Protein AF-A0A9W6JFJ7-F1 (afdb_monomer)

Radius of gyration: 15.51 Å; Cα contacts (8 Å, |Δi|>4): 42; chains: 1; bounding box: 30×39×35 Å

Mean predicted aligned error: 9.49 Å

Sequence (70 aa):
MMLPEIRVDRHPVMPVHLKAMPVILTTTEEIDVWLRADWFEAKALQRPLPDDALTIVARGPRKDGLEEAA

pLDDT: mean 79.54, std 17.77, range [34.97, 98.38]

Foldseek 3Di:
DDDPQQDCPQAPCCVPPVRHDDQDDDDPVLVCCCVPNDPVRNCVSRHDDPRPPDDDPDDDDDDDDPPPPD

Solvent-accessible surface area (backbone atoms only — not comparable to full-atom values): 4994 Å² total; per-residue (Å²): 135,80,73,77,79,77,82,50,94,80,32,85,50,44,91,76,40,84,85,57,77,76,68,76,74,89,45,72,66,53,48,49,38,58,76,67,48,57,70,77,62,32,56,69,60,70,46,79,76,62,64,82,77,66,78,88,87,78,84,79,79,89,79,75,77,84,78,71,87,124

Structure (mmCIF, N/CA/C/O backbone):
data_AF-A0A9W6JFJ7-F1
#
_entry.id   AF-A0A9W6JFJ7-F1
#
loop_
_atom_site.group_PDB
_atom_site.id
_atom_site.type_symbol
_atom_site.label_atom_id
_atom_site.label_alt_id
_atom_site.label_comp_id
_atom_site.label_asym_id
_atom_site.label_entity_id
_atom_site.label_seq_id
_atom_site.pdbx_PDB_ins_code
_atom_site.Cartn_x
_atom_site.Cartn_y
_atom_site.Cartn_z
_atom_site.occupancy
_atom_site.B_iso_or_equiv
_atom_site.auth_seq_id
_atom_site.auth_comp_id
_atom_site.auth_asym_id
_atom_site.auth_atom_id
_atom_site.pdbx_PDB_model_num
ATOM 1 N N . MET A 1 1 ? 9.026 -12.895 17.144 1.00 34.97 1 MET A N 1
ATOM 2 C CA . MET A 1 1 ? 7.774 -13.160 16.407 1.00 34.97 1 MET A CA 1
ATOM 3 C C . MET A 1 1 ? 8.011 -12.818 14.944 1.00 34.97 1 MET A C 1
ATOM 5 O O . MET A 1 1 ? 8.008 -11.644 14.606 1.00 34.97 1 MET A O 1
ATOM 9 N N . MET A 1 2 ? 8.316 -13.814 14.110 1.00 39.00 2 MET A N 1
ATOM 10 C CA . MET A 1 2 ? 8.327 -13.643 12.654 1.00 39.00 2 MET A CA 1
ATOM 11 C C . MET A 1 2 ? 6.872 -13.666 12.188 1.00 39.00 2 MET A C 1
ATOM 13 O O . MET A 1 2 ? 6.161 -14.631 12.465 1.00 39.00 2 MET A O 1
ATOM 17 N N . LEU A 1 3 ? 6.422 -12.589 11.544 1.00 44.19 3 LEU A N 1
ATOM 18 C CA . LEU A 1 3 ? 5.213 -12.638 10.726 1.00 44.19 3 LEU A CA 1
ATOM 19 C C . LEU A 1 3 ? 5.427 -13.745 9.677 1.00 44.19 3 LEU A C 1
ATOM 21 O O . LEU A 1 3 ? 6.553 -13.859 9.181 1.00 44.19 3 LEU A O 1
ATOM 25 N N . PRO A 1 4 ? 4.425 -14.597 9.390 1.00 45.12 4 PRO A N 1
ATOM 26 C CA . PRO A 1 4 ? 4.589 -15.670 8.416 1.00 45.12 4 PRO A CA 1
ATOM 27 C C . PRO A 1 4 ? 5.056 -15.045 7.103 1.00 45.12 4 PRO A C 1
ATOM 29 O O . PRO A 1 4 ? 4.498 -14.030 6.688 1.00 45.12 4 PRO A O 1
ATOM 32 N N . GLU A 1 5 ? 6.122 -15.595 6.514 1.00 50.69 5 GLU A N 1
ATOM 33 C CA . GLU A 1 5 ? 6.709 -15.088 5.275 1.00 50.69 5 GLU A CA 1
ATOM 34 C C . GLU A 1 5 ? 5.595 -14.879 4.252 1.00 50.69 5 GLU A C 1
ATOM 36 O O . GLU A 1 5 ? 4.958 -15.830 3.794 1.00 50.69 5 GLU A O 1
ATOM 41 N N . ILE A 1 6 ? 5.322 -13.609 3.961 1.00 54.91 6 ILE A N 1
ATOM 42 C CA . ILE A 1 6 ? 4.376 -13.174 2.946 1.00 54.91 6 ILE A CA 1
ATOM 43 C C . ILE A 1 6 ? 4.864 -13.808 1.640 1.00 54.91 6 ILE A C 1
ATOM 45 O O . ILE A 1 6 ? 5.894 -13.400 1.110 1.00 54.91 6 ILE A O 1
ATOM 49 N N . ARG A 1 7 ? 4.207 -14.876 1.174 1.00 51.50 7 ARG A N 1
ATOM 50 C CA . ARG A 1 7 ? 4.572 -15.541 -0.081 1.00 51.50 7 ARG A CA 1
ATOM 51 C C . ARG A 1 7 ? 4.077 -14.672 -1.228 1.00 51.50 7 ARG A C 1
ATOM 53 O O . ARG A 1 7 ? 2.892 -14.376 -1.310 1.00 51.50 7 ARG A O 1
ATOM 60 N N . VAL A 1 8 ? 5.014 -14.213 -2.052 1.00 53.75 8 VAL A N 1
ATOM 61 C CA . VAL A 1 8 ? 4.783 -13.252 -3.143 1.00 53.75 8 VAL A CA 1
ATOM 62 C C . VAL A 1 8 ? 4.971 -13.928 -4.510 1.00 53.75 8 VAL A C 1
ATOM 64 O O . VAL A 1 8 ? 5.188 -13.266 -5.511 1.00 53.75 8 VAL A O 1
ATOM 67 N N . ASP A 1 9 ? 4.900 -15.255 -4.601 1.00 54.03 9 ASP A N 1
ATOM 68 C CA . ASP A 1 9 ? 5.350 -16.067 -5.743 1.00 54.03 9 ASP A CA 1
ATOM 69 C C . ASP A 1 9 ? 4.704 -15.746 -7.111 1.00 54.0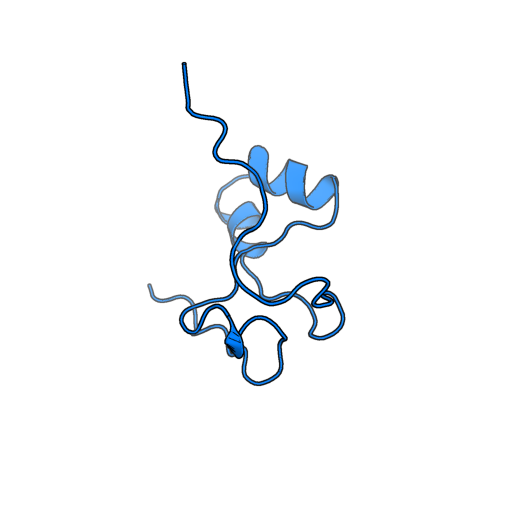3 9 ASP A C 1
ATOM 71 O O . ASP A 1 9 ? 5.231 -16.183 -8.137 1.00 54.03 9 ASP A O 1
ATOM 75 N N . ARG A 1 10 ? 3.642 -14.925 -7.165 1.00 57.59 10 ARG A N 1
ATOM 76 C CA . ARG A 1 10 ? 3.019 -14.421 -8.407 1.00 57.59 10 ARG A CA 1
ATOM 77 C C . ARG A 1 10 ? 2.792 -12.906 -8.501 1.00 57.59 10 ARG A C 1
ATOM 79 O O . ARG A 1 10 ? 2.182 -12.458 -9.467 1.00 57.59 10 ARG A O 1
ATOM 86 N N . HIS A 1 11 ? 3.334 -12.098 -7.595 1.00 68.44 11 HIS A N 1
ATOM 87 C CA . HIS A 1 11 ? 3.090 -10.651 -7.620 1.00 68.44 11 HIS A CA 1
ATOM 88 C C . HIS A 1 11 ? 4.177 -9.889 -8.409 1.00 68.44 11 HIS A C 1
ATOM 90 O O . HIS A 1 11 ? 5.363 -10.228 -8.291 1.00 68.44 11 HIS A O 1
ATOM 96 N N . PRO A 1 12 ? 3.853 -8.778 -9.108 1.00 70.75 12 PRO A N 1
ATOM 97 C CA . PRO A 1 12 ? 4.824 -7.945 -9.842 1.00 70.75 12 PRO A CA 1
ATOM 98 C C . PRO A 1 12 ? 5.972 -7.356 -9.001 1.00 70.75 12 PRO A C 1
ATOM 100 O O . PRO A 1 12 ? 6.898 -6.771 -9.559 1.00 70.75 12 PRO A O 1
ATOM 103 N N . VAL A 1 13 ? 5.940 -7.510 -7.676 1.00 78.19 13 VAL A N 1
ATOM 104 C CA . VAL A 1 13 ? 6.983 -7.014 -6.768 1.00 78.19 13 VAL A CA 1
ATOM 105 C C . VAL A 1 13 ? 8.118 -8.020 -6.578 1.00 78.19 13 VAL A C 1
ATOM 107 O O . VAL A 1 13 ? 9.244 -7.579 -6.372 1.00 78.19 13 VAL A O 1
ATOM 110 N N . MET A 1 14 ? 7.893 -9.333 -6.739 1.00 73.31 14 MET A N 1
ATOM 111 C CA . MET A 1 14 ? 8.961 -10.345 -6.605 1.00 73.31 14 MET A CA 1
ATOM 112 C C . MET A 1 14 ? 10.214 -10.040 -7.429 1.00 73.31 14 MET A C 1
ATOM 114 O O . MET A 1 14 ? 11.309 -10.107 -6.874 1.00 73.31 14 MET A O 1
ATOM 118 N N . PRO A 1 15 ? 10.106 -9.679 -8.725 1.00 72.12 15 PRO A N 1
ATOM 119 C CA . PRO A 1 15 ? 11.287 -9.415 -9.542 1.00 72.12 15 PRO A CA 1
ATOM 120 C C . PRO A 1 15 ? 12.047 -8.144 -9.134 1.00 72.12 15 PRO A C 1
ATOM 122 O O . PRO A 1 15 ? 13.173 -7.950 -9.579 1.00 72.12 15 PRO A O 1
ATOM 125 N N . VAL A 1 16 ? 11.429 -7.265 -8.334 1.00 74.50 16 VAL A N 1
ATOM 126 C CA . VAL A 1 16 ? 11.967 -5.950 -7.950 1.00 74.50 16 VAL A CA 1
ATOM 127 C C . VAL A 1 16 ? 12.486 -5.956 -6.512 1.00 74.50 16 VAL A C 1
ATOM 129 O O . VAL A 1 16 ? 13.556 -5.417 -6.243 1.00 74.50 16 VAL A O 1
ATOM 132 N N . HIS A 1 17 ? 11.753 -6.573 -5.583 1.00 69.50 17 HIS A N 1
ATOM 133 C CA . HIS A 1 17 ? 12.097 -6.626 -4.169 1.00 69.50 17 HIS A CA 1
ATOM 134 C C . HIS A 1 17 ? 11.923 -8.050 -3.622 1.00 69.50 17 HIS A C 1
ATOM 136 O O . HIS A 1 17 ? 10.849 -8.464 -3.194 1.00 69.50 17 HIS A O 1
ATOM 142 N N . LEU A 1 18 ? 13.032 -8.7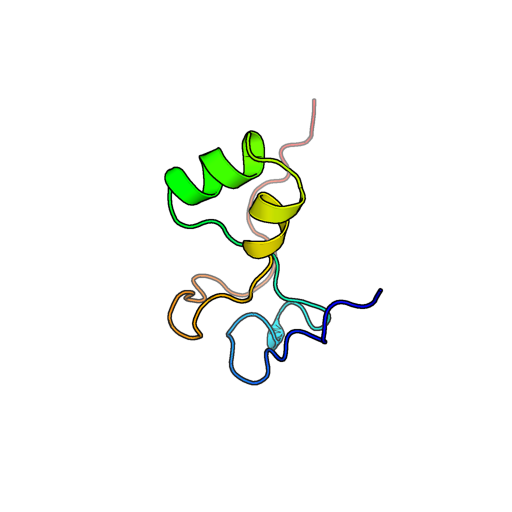90 -3.610 1.00 64.06 18 LEU A N 1
ATOM 143 C CA . LEU A 1 18 ? 13.088 -10.228 -3.314 1.00 64.06 18 LEU A CA 1
ATOM 144 C C . LEU A 1 18 ? 12.734 -10.600 -1.864 1.00 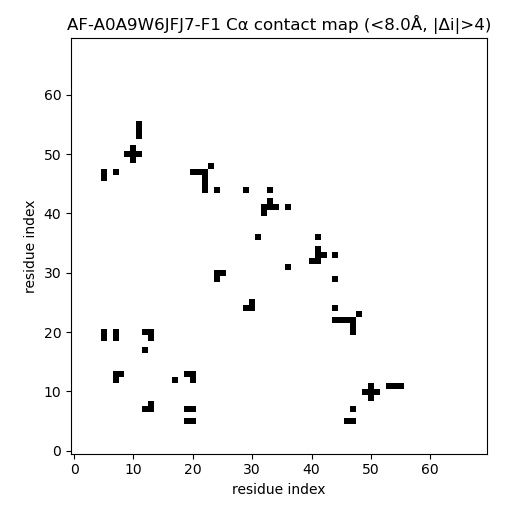64.06 18 LEU A C 1
ATOM 146 O O . LEU A 1 18 ? 12.526 -11.773 -1.571 1.00 64.06 18 LEU A O 1
ATOM 150 N N . LYS A 1 19 ? 12.726 -9.631 -0.939 1.00 72.50 19 LYS A N 1
ATOM 151 C CA . LYS A 1 19 ? 12.664 -9.904 0.505 1.00 72.50 19 LYS A CA 1
ATOM 152 C C . LYS A 1 19 ? 11.263 -9.796 1.103 1.00 72.50 19 LYS A C 1
ATOM 154 O O . LYS A 1 19 ? 10.958 -10.509 2.051 1.00 72.50 19 LYS A O 1
ATOM 159 N N . ALA A 1 20 ? 10.449 -8.864 0.619 1.00 72.06 20 ALA A N 1
ATOM 160 C CA . ALA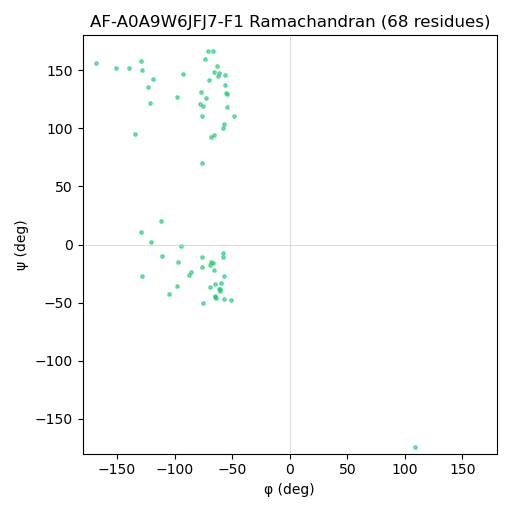 A 1 20 ? 9.126 -8.589 1.178 1.00 72.06 20 ALA A CA 1
ATOM 161 C C . ALA A 1 20 ? 8.305 -7.683 0.256 1.00 72.06 20 ALA A C 1
ATOM 163 O O . ALA A 1 20 ? 8.864 -6.880 -0.488 1.00 72.06 20 ALA A O 1
ATOM 164 N N . MET A 1 21 ? 6.984 -7.757 0.374 1.00 83.00 21 MET A N 1
ATOM 165 C CA . MET A 1 21 ? 6.082 -6.7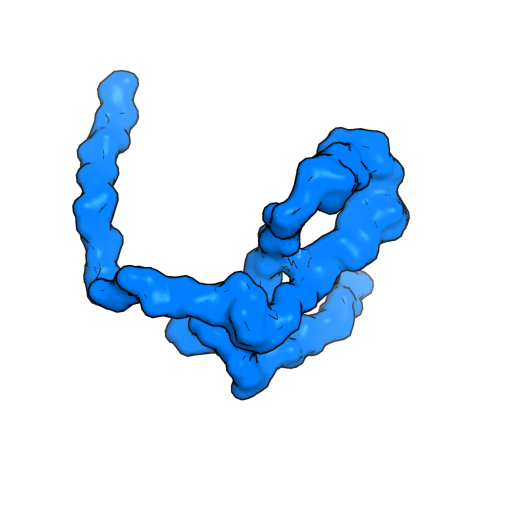41 -0.161 1.00 83.00 21 MET A CA 1
ATOM 166 C C . MET A 1 21 ? 6.088 -5.510 0.759 1.00 83.00 21 MET A C 1
ATOM 168 O O . MET A 1 21 ? 5.926 -5.692 1.969 1.00 83.00 21 MET A O 1
ATOM 172 N N . PRO A 1 22 ? 6.245 -4.273 0.252 1.00 86.00 22 PRO A N 1
ATOM 17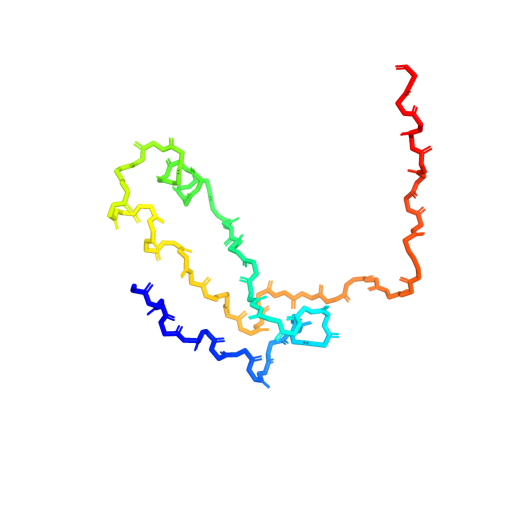3 C CA . PRO A 1 22 ? 5.945 -3.095 1.057 1.00 86.00 22 PRO A CA 1
ATOM 174 C C . PRO A 1 22 ? 4.445 -3.042 1.373 1.00 86.00 22 PRO A C 1
ATOM 176 O O . PRO A 1 22 ? 3.611 -3.461 0.574 1.00 86.00 22 PRO A O 1
ATOM 179 N N . VAL A 1 23 ? 4.094 -2.495 2.533 1.00 91.62 23 VAL A N 1
ATOM 180 C CA . VAL A 1 23 ? 2.691 -2.239 2.877 1.00 91.62 23 VAL A CA 1
ATOM 181 C C . VAL A 1 23 ? 2.200 -1.057 2.049 1.00 91.62 23 VAL A C 1
ATOM 183 O O . VAL A 1 23 ? 2.826 0.002 2.059 1.00 91.62 23 VAL A O 1
ATOM 186 N N . ILE A 1 24 ? 1.100 -1.245 1.325 1.00 92.69 24 ILE A N 1
ATOM 187 C CA . ILE A 1 24 ? 0.483 -0.218 0.484 1.00 92.69 24 ILE A CA 1
ATOM 188 C C . ILE A 1 24 ? -0.946 -0.015 0.983 1.00 92.69 24 ILE A C 1
ATOM 190 O O . ILE A 1 24 ? -1.729 -0.961 1.019 1.00 92.69 24 ILE A O 1
ATOM 194 N N . LEU A 1 25 ? -1.265 1.218 1.374 1.00 95.81 25 LEU A N 1
ATOM 195 C CA . LEU A 1 25 ? -2.600 1.631 1.804 1.00 95.81 25 LEU A CA 1
ATOM 196 C C . LEU A 1 25 ? -3.294 2.292 0.613 1.00 95.81 25 LEU A C 1
ATOM 198 O O . LEU A 1 25 ? -2.724 3.183 -0.018 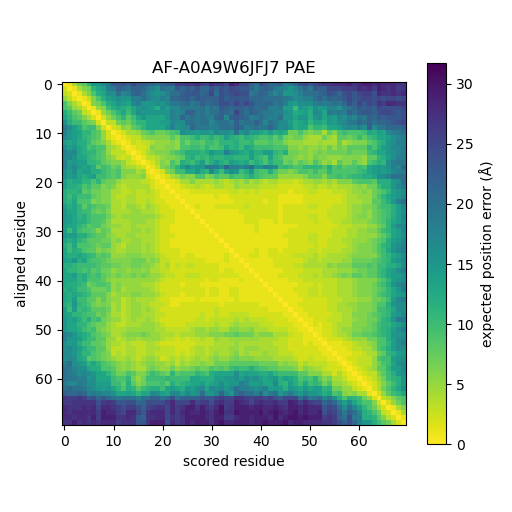1.00 95.81 25 LEU A O 1
ATOM 202 N N . THR A 1 26 ? -4.491 1.829 0.277 1.00 95.25 26 THR A N 1
ATOM 203 C CA . THR A 1 26 ? -5.192 2.170 -0.973 1.00 95.25 26 THR A CA 1
ATOM 204 C C . THR A 1 26 ? -6.422 3.046 -0.760 1.00 95.25 26 THR A C 1
ATOM 206 O O . THR A 1 26 ? -6.968 3.583 -1.722 1.00 95.25 26 THR A O 1
ATOM 209 N N . THR A 1 27 ? -6.840 3.226 0.493 1.00 96.88 27 THR A N 1
ATOM 210 C CA . THR A 1 27 ? -8.023 4.005 0.878 1.00 96.88 27 THR A CA 1
ATOM 211 C C . THR A 1 27 ? -7.693 5.024 1.965 1.00 96.88 27 THR A C 1
ATOM 213 O O . THR A 1 27 ? -6.717 4.881 2.706 1.00 96.88 27 THR A O 1
ATOM 216 N N . THR A 1 28 ? -8.511 6.071 2.076 1.00 98.06 28 THR A N 1
ATOM 217 C CA . THR A 1 28 ? -8.360 7.079 3.134 1.00 98.06 28 THR A CA 1
ATOM 218 C C . THR A 1 28 ? -8.606 6.475 4.514 1.00 98.06 28 THR A C 1
ATOM 220 O O . THR A 1 28 ? -7.928 6.840 5.467 1.00 98.06 28 THR A O 1
ATOM 223 N N . GLU A 1 29 ? -9.512 5.509 4.610 1.00 98.25 29 GLU A N 1
ATOM 224 C CA . GLU A 1 29 ? -9.820 4.771 5.831 1.00 98.25 29 GLU A CA 1
ATOM 225 C C . GLU A 1 29 ? -8.617 3.944 6.298 1.00 98.25 29 GLU A C 1
ATOM 227 O O . GLU A 1 29 ? -8.256 3.993 7.470 1.00 98.25 29 GLU A O 1
ATOM 232 N N . GLU A 1 30 ? -7.938 3.238 5.386 1.00 97.62 30 GLU A N 1
ATOM 233 C CA . GLU A 1 30 ? -6.701 2.516 5.709 1.00 97.62 30 GLU A CA 1
ATOM 234 C C . GLU A 1 30 ? -5.600 3.467 6.201 1.00 97.62 30 GLU A C 1
ATOM 236 O O . GLU A 1 30 ? -4.867 3.129 7.130 1.00 97.62 30 GLU A O 1
ATOM 241 N N . ILE A 1 31 ? -5.495 4.664 5.613 1.00 98.06 31 ILE A N 1
ATOM 242 C CA . ILE A 1 31 ? -4.552 5.699 6.060 1.00 98.06 31 ILE A CA 1
ATOM 243 C C . ILE A 1 31 ? -4.909 6.189 7.466 1.00 98.06 31 ILE A C 1
ATOM 245 O O . ILE A 1 31 ? -4.021 6.329 8.308 1.00 98.06 31 ILE A O 1
ATOM 249 N N . ASP A 1 32 ? -6.188 6.446 7.736 1.00 98.38 32 ASP A N 1
ATOM 250 C CA . ASP A 1 32 ? -6.637 6.937 9.038 1.00 98.38 32 ASP A CA 1
ATOM 251 C C . ASP A 1 32 ? -6.386 5.904 10.144 1.00 98.38 32 ASP A C 1
ATOM 253 O O . ASP A 1 32 ? -5.771 6.228 11.162 1.00 98.38 32 ASP A O 1
ATOM 257 N N . VAL A 1 33 ? -6.736 4.637 9.891 1.00 98.25 33 VAL A N 1
ATOM 258 C CA . VAL A 1 33 ? -6.435 3.513 10.789 1.00 98.25 33 VAL A CA 1
ATOM 259 C C . VAL A 1 33 ? -4.932 3.416 11.037 1.00 98.25 33 VAL A C 1
ATOM 261 O O . VAL A 1 33 ? -4.502 3.325 12.183 1.00 98.25 33 VAL A O 1
ATOM 264 N N . TRP A 1 34 ? -4.108 3.494 9.992 1.00 97.81 34 TRP A N 1
ATOM 265 C CA . TRP A 1 34 ? -2.657 3.410 10.146 1.00 97.81 34 TRP A CA 1
ATOM 266 C C . TRP A 1 34 ? -2.072 4.529 11.018 1.00 97.81 34 TRP A C 1
ATOM 268 O O . TRP A 1 34 ? -1.139 4.293 11.786 1.00 97.81 34 TRP A O 1
ATOM 278 N N . LEU A 1 35 ? -2.597 5.750 10.896 1.00 98.00 35 LEU A N 1
ATOM 279 C CA . LEU A 1 35 ? -2.074 6.923 11.596 1.00 98.00 35 LEU A CA 1
ATOM 280 C C . LEU A 1 35 ? -2.634 7.104 13.010 1.00 98.00 35 LEU A C 1
ATOM 282 O O . LEU A 1 35 ? -2.011 7.807 13.810 1.00 98.00 35 LEU A O 1
ATOM 286 N N . ARG A 1 36 ? -3.812 6.548 13.309 1.00 98.06 36 ARG A N 1
ATOM 287 C CA . ARG A 1 36 ? -4.568 6.894 14.525 1.00 98.06 36 ARG A CA 1
ATOM 288 C C . ARG A 1 36 ? -4.999 5.712 15.372 1.00 98.06 36 ARG A C 1
ATOM 290 O O . ARG A 1 36 ? -5.197 5.906 16.572 1.00 98.06 36 ARG A O 1
ATOM 297 N N . ALA A 1 37 ? -5.192 4.538 14.778 1.00 97.81 37 ALA A N 1
ATOM 298 C CA . ALA A 1 37 ? -5.638 3.375 15.525 1.00 97.81 37 ALA A CA 1
ATOM 299 C C . ALA A 1 37 ? -4.528 2.848 16.440 1.00 97.81 37 ALA A C 1
ATOM 301 O O . ALA A 1 37 ? -3.350 3.202 16.320 1.00 97.81 37 ALA A O 1
ATOM 302 N N . ASP A 1 38 ? -4.906 1.975 17.370 1.00 98.12 38 ASP A N 1
ATOM 303 C CA . ASP A 1 38 ? -3.913 1.270 18.160 1.00 98.12 38 ASP A CA 1
ATOM 304 C C . ASP A 1 38 ? -3.086 0.302 17.296 1.00 98.12 38 ASP A C 1
ATOM 306 O O . ASP A 1 38 ? -3.412 -0.041 16.154 1.00 98.12 38 ASP A O 1
ATOM 310 N N . TRP A 1 39 ? -1.978 -0.168 17.865 1.00 95.75 39 TRP A N 1
ATOM 311 C CA . TRP A 1 39 ? -1.061 -1.055 17.158 1.00 95.75 39 TRP A CA 1
ATOM 312 C C . TRP A 1 39 ? -1.702 -2.373 16.696 1.00 95.75 39 TRP A C 1
ATOM 314 O O . TRP A 1 39 ? -1.294 -2.922 15.670 1.00 95.75 39 TRP A O 1
ATOM 324 N N . PHE A 1 40 ? -2.661 -2.924 17.446 1.00 96.75 40 PHE A N 1
ATOM 325 C CA . PHE A 1 40 ? -3.274 -4.205 17.099 1.00 96.75 40 PHE A CA 1
ATOM 326 C C . PHE A 1 40 ? -4.139 -4.094 15.850 1.00 96.75 40 PHE A C 1
ATOM 328 O O . PHE A 1 40 ? -4.124 -5.021 15.037 1.00 96.75 40 PHE A O 1
ATOM 335 N N . GLU A 1 41 ? -4.824 -2.969 15.678 1.00 96.12 41 GLU A N 1
ATOM 336 C CA . GLU A 1 41 ? -5.605 -2.676 14.483 1.00 96.12 41 GLU A CA 1
ATOM 337 C C . GLU A 1 41 ? -4.700 -2.295 13.301 1.00 96.12 41 GLU A C 1
ATOM 339 O O . GLU A 1 41 ? -4.756 -2.930 12.245 1.00 96.12 41 GLU A O 1
ATOM 344 N N . ALA A 1 42 ? -3.774 -1.350 13.494 1.00 97.50 42 ALA A N 1
ATOM 345 C CA . ALA A 1 42 ? -2.900 -0.870 12.423 1.00 97.50 42 ALA A CA 1
ATOM 346 C C . ALA A 1 42 ? -2.025 -1.987 11.827 1.00 97.50 42 ALA A C 1
ATOM 348 O O . ALA A 1 42 ? -1.864 -2.086 10.607 1.00 97.50 42 ALA A O 1
ATOM 349 N N . LYS A 1 43 ? -1.488 -2.897 12.655 1.00 95.19 43 LYS A N 1
ATOM 350 C CA . LYS A 1 43 ? -0.630 -3.984 12.155 1.00 95.19 43 LYS A CA 1
ATOM 351 C C . LYS A 1 43 ? -1.375 -4.976 11.255 1.00 95.19 43 LYS A C 1
ATOM 353 O O . LYS A 1 43 ? -0.726 -5.671 10.479 1.00 95.19 43 LYS A O 1
ATOM 358 N N . ALA A 1 44 ? -2.705 -5.065 11.346 1.00 94.69 44 ALA A N 1
ATOM 359 C CA . ALA A 1 44 ? -3.504 -5.936 10.483 1.00 94.69 44 ALA A CA 1
ATOM 360 C C . ALA A 1 44 ? -3.524 -5.452 9.019 1.00 94.69 44 ALA A C 1
ATOM 362 O O . ALA A 1 44 ? -3.823 -6.230 8.109 1.00 94.69 44 ALA A O 1
ATOM 363 N N . LEU A 1 45 ? -3.160 -4.187 8.778 1.00 95.69 45 LEU A N 1
ATOM 364 C CA . LEU A 1 45 ? -2.949 -3.633 7.440 1.00 95.69 45 LEU A CA 1
ATOM 365 C C . LEU A 1 45 ? -1.618 -4.082 6.815 1.00 95.69 45 LEU A C 1
ATOM 367 O O . LEU A 1 45 ? -1.425 -3.896 5.617 1.00 95.69 45 LEU A O 1
ATOM 371 N N . GLN A 1 46 ? -0.715 -4.718 7.575 1.00 92.81 46 GLN A N 1
ATOM 372 C CA . GLN A 1 46 ? 0.531 -5.286 7.044 1.00 92.81 46 GLN A CA 1
ATOM 373 C C . GLN A 1 46 ? 0.270 -6.602 6.299 1.00 92.81 46 GLN A C 1
ATOM 375 O O . GLN A 1 46 ? 0.625 -7.691 6.753 1.00 92.81 46 GLN A O 1
ATOM 380 N N . ARG A 1 47 ? -0.377 -6.490 5.141 1.00 89.81 47 ARG A N 1
ATOM 381 C CA . ARG A 1 47 ? -0.764 -7.600 4.270 1.00 89.81 47 ARG A CA 1
ATOM 382 C C . ARG A 1 47 ? -0.291 -7.349 2.835 1.00 89.81 47 ARG A C 1
ATOM 384 O O . ARG A 1 47 ? -0.196 -6.191 2.429 1.00 89.81 47 ARG A O 1
ATOM 391 N N . PRO A 1 48 ? 0.010 -8.402 2.057 1.00 86.81 48 PRO A N 1
ATOM 392 C CA . PRO A 1 48 ? 0.218 -8.254 0.621 1.00 86.81 48 PRO A CA 1
ATOM 393 C C . PRO A 1 48 ? -1.049 -7.733 -0.068 1.00 86.81 48 PRO A C 1
ATOM 395 O O . PRO A 1 48 ? -2.167 -8.045 0.349 1.00 86.81 48 PRO A O 1
ATOM 398 N N . LEU A 1 49 ? -0.857 -6.953 -1.132 1.00 88.88 49 LEU A N 1
ATOM 399 C CA . LEU A 1 49 ? -1.941 -6.587 -2.036 1.00 88.88 49 LEU A CA 1
ATOM 400 C C . LEU A 1 49 ? -2.351 -7.782 -2.918 1.00 88.88 49 LEU A C 1
ATOM 402 O O . LEU A 1 49 ? -1.557 -8.710 -3.097 1.00 88.88 49 LEU A O 1
ATOM 406 N N . PRO A 1 50 ? -3.572 -7.758 -3.481 1.00 87.56 50 PRO A N 1
ATOM 407 C CA . PRO A 1 50 ? -3.964 -8.666 -4.555 1.00 87.56 50 PRO A CA 1
ATOM 408 C C . PRO A 1 50 ? -3.017 -8.575 -5.762 1.00 87.56 50 PRO A C 1
ATOM 410 O O . PRO A 1 50 ? -2.540 -7.491 -6.096 1.00 87.56 50 PRO A O 1
ATOM 413 N N . ASP A 1 51 ? -2.783 -9.701 -6.443 1.00 83.50 51 ASP A N 1
ATOM 414 C CA . ASP A 1 51 ? -1.835 -9.806 -7.568 1.00 83.50 51 ASP A CA 1
ATOM 415 C C . ASP A 1 51 ? -2.122 -8.830 -8.728 1.00 83.50 51 ASP A C 1
ATOM 417 O O . ASP A 1 51 ? -1.204 -8.439 -9.450 1.00 83.50 51 ASP A O 1
ATOM 421 N N . ASP A 1 52 ? -3.379 -8.422 -8.908 1.00 86.25 52 ASP A N 1
ATOM 422 C CA . ASP A 1 52 ? -3.861 -7.524 -9.961 1.00 86.25 52 ASP A CA 1
ATOM 423 C C . ASP A 1 52 ? -3.933 -6.045 -9.541 1.00 86.25 52 ASP A C 1
ATOM 425 O O . ASP A 1 52 ? -4.247 -5.181 -10.361 1.00 86.25 52 ASP A O 1
ATOM 429 N N . ALA A 1 53 ? -3.592 -5.723 -8.289 1.00 89.00 53 ALA A N 1
ATOM 430 C CA . ALA A 1 53 ? -3.677 -4.362 -7.765 1.00 89.00 53 ALA A CA 1
ATOM 431 C C . ALA A 1 53 ? -2.547 -3.440 -8.257 1.00 89.00 53 ALA A C 1
ATOM 433 O O . ALA A 1 53 ? -2.677 -2.218 -8.186 1.00 89.00 53 ALA A O 1
ATOM 434 N N . LEU A 1 54 ? -1.429 -3.997 -8.744 1.00 88.88 54 LEU A N 1
ATOM 435 C CA . LEU A 1 54 ? -0.277 -3.226 -9.219 1.00 88.88 54 LEU A CA 1
ATOM 436 C C . LEU A 1 54 ? 0.024 -3.483 -10.696 1.00 88.88 54 LEU A C 1
ATOM 438 O O . LEU A 1 54 ? 0.004 -4.611 -11.177 1.00 88.88 54 LEU A O 1
ATOM 442 N N . THR A 1 55 ? 0.421 -2.421 -11.398 1.00 89.38 55 THR A N 1
ATOM 443 C CA . THR A 1 55 ? 0.925 -2.483 -12.776 1.00 89.38 55 THR A CA 1
ATOM 444 C C . THR A 1 55 ? 2.317 -1.863 -12.855 1.00 89.38 55 THR A C 1
ATOM 446 O O . THR A 1 55 ? 2.567 -0.792 -12.305 1.00 89.38 55 THR A O 1
ATOM 449 N N . ILE A 1 56 ? 3.241 -2.517 -13.567 1.00 87.12 56 ILE A N 1
ATOM 450 C CA . ILE A 1 56 ? 4.576 -1.961 -13.828 1.00 87.12 56 ILE A CA 1
ATOM 451 C C . ILE A 1 56 ? 4.460 -0.893 -14.920 1.00 87.12 56 ILE A C 1
ATOM 453 O O . ILE A 1 56 ? 4.234 -1.223 -16.082 1.00 87.12 56 ILE A O 1
ATOM 457 N N . VAL A 1 57 ? 4.661 0.374 -14.555 1.00 87.94 57 VAL A N 1
ATOM 458 C CA . VAL A 1 57 ? 4.534 1.523 -15.475 1.00 87.94 57 VAL A CA 1
ATOM 459 C C . VAL A 1 57 ? 5.863 2.001 -16.074 1.00 87.94 57 VAL A C 1
ATOM 461 O O . VAL A 1 57 ? 5.866 2.738 -17.055 1.00 87.94 57 VAL A O 1
ATOM 464 N N . ALA A 1 58 ? 7.002 1.579 -15.520 1.00 87.00 58 ALA A N 1
ATOM 465 C CA . ALA A 1 58 ? 8.331 1.936 -16.014 1.00 87.00 58 ALA A CA 1
ATOM 466 C C . ALA A 1 58 ? 9.362 0.840 -15.707 1.00 87.00 58 ALA A C 1
ATOM 468 O O . ALA A 1 58 ? 9.232 0.097 -14.734 1.00 87.00 58 ALA A O 1
ATOM 469 N N . ARG A 1 59 ? 10.400 0.744 -16.546 1.00 85.44 59 ARG A N 1
ATOM 470 C CA . ARG A 1 59 ? 11.563 -0.139 -16.365 1.00 85.44 59 ARG A CA 1
ATOM 471 C C . ARG A 1 59 ? 12.839 0.600 -16.776 1.00 85.44 59 ARG A C 1
ATOM 473 O O . ARG A 1 59 ? 12.796 1.454 -17.660 1.00 85.44 59 ARG A O 1
ATOM 480 N N . GLY A 1 60 ? 13.971 0.234 -16.177 1.00 84.38 60 GLY A N 1
ATOM 481 C CA . GLY A 1 60 ? 15.275 0.856 -16.435 1.00 84.38 60 GLY A CA 1
ATOM 482 C C . GLY A 1 60 ? 15.773 1.713 -15.264 1.00 84.38 60 GLY A C 1
ATOM 483 O O . GLY A 1 60 ? 15.167 1.684 -14.194 1.00 84.38 60 GLY A O 1
ATOM 484 N N . PRO A 1 61 ? 16.897 2.435 -15.432 1.00 82.56 61 PRO A N 1
ATOM 485 C CA . PRO A 1 61 ? 17.475 3.253 -14.369 1.00 82.56 61 PRO A CA 1
ATOM 486 C C . PRO A 1 61 ? 16.519 4.374 -13.954 1.00 82.56 61 PRO A C 1
ATOM 488 O O . PRO A 1 61 ? 15.707 4.834 -14.758 1.00 82.56 61 PRO A O 1
ATOM 491 N N . ARG A 1 62 ? 16.648 4.828 -12.704 1.00 77.81 62 ARG A N 1
ATOM 492 C CA . ARG A 1 62 ? 15.935 5.995 -12.176 1.00 77.81 62 ARG A CA 1
ATOM 493 C C . ARG A 1 62 ? 16.202 7.213 -13.073 1.00 77.81 62 ARG A C 1
ATOM 495 O O . ARG A 1 62 ? 17.352 7.475 -13.417 1.00 77.81 62 ARG A O 1
ATOM 502 N N . LYS A 1 63 ? 15.137 7.904 -13.489 1.00 78.06 63 LYS A N 1
ATOM 503 C CA . LYS A 1 63 ? 15.191 9.082 -14.379 1.00 78.06 63 LYS A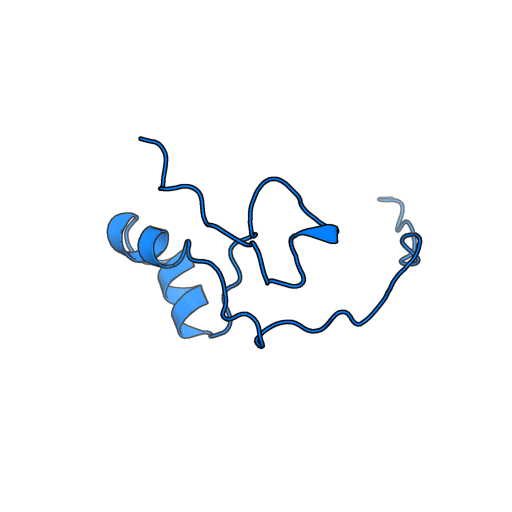 CA 1
ATOM 504 C C . LYS A 1 63 ? 14.587 10.340 -13.754 1.00 78.06 63 LYS A C 1
ATOM 506 O O . LYS A 1 63 ? 14.519 11.359 -14.435 1.00 78.06 63 LYS A O 1
ATOM 511 N N . ASP A 1 64 ? 14.128 10.271 -12.504 1.00 78.44 64 ASP A N 1
ATOM 512 C CA . ASP A 1 64 ? 13.837 11.488 -11.754 1.00 78.44 64 ASP A CA 1
ATOM 513 C C . ASP A 1 64 ? 15.162 12.194 -11.419 1.00 78.44 64 ASP A C 1
ATOM 515 O O . ASP A 1 64 ? 16.203 11.559 -11.220 1.00 78.44 64 ASP A O 1
ATOM 519 N N . GLY A 1 65 ? 15.149 13.525 -11.498 1.00 65.81 65 GLY A N 1
ATOM 520 C CA . GLY A 1 65 ? 16.333 14.340 -11.259 1.00 65.81 65 GLY A CA 1
ATOM 521 C C . GLY A 1 65 ? 16.832 14.162 -9.828 1.00 65.81 65 GLY A C 1
ATOM 522 O O . GLY A 1 65 ? 16.047 14.011 -8.894 1.00 65.81 65 GLY A O 1
ATOM 523 N N . LEU A 1 66 ? 18.152 14.194 -9.649 1.00 65.50 66 LEU A N 1
ATOM 524 C CA . LEU A 1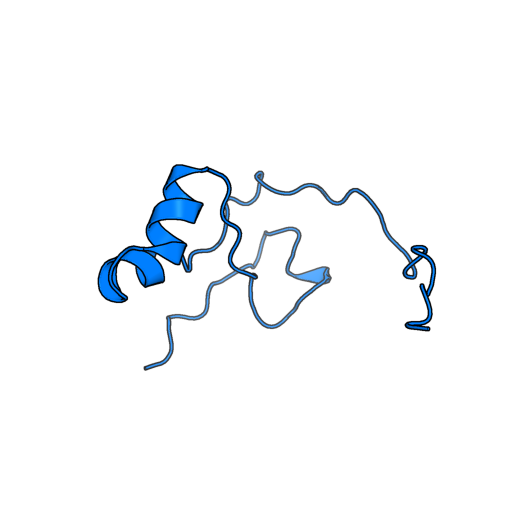 66 ? 18.729 14.529 -8.354 1.00 65.50 66 LEU A CA 1
ATOM 525 C C . LEU A 1 66 ? 18.362 15.991 -8.095 1.00 65.50 66 LEU A C 1
ATOM 527 O O . LEU A 1 66 ? 19.042 16.886 -8.588 1.00 65.50 66 LEU A O 1
ATOM 531 N N . GLU A 1 67 ? 17.269 16.251 -7.385 1.00 59.91 67 GLU A N 1
ATOM 532 C CA . GLU A 1 67 ? 17.167 17.522 -6.680 1.00 59.91 67 GLU A CA 1
ATOM 533 C C . GLU A 1 67 ? 18.213 17.431 -5.566 1.00 59.91 67 GLU A C 1
ATOM 535 O O . GLU A 1 67 ? 18.011 16.784 -4.538 1.00 59.91 67 GLU A O 1
ATOM 540 N N . GLU A 1 68 ? 19.418 17.925 -5.865 1.00 57.06 68 GLU A N 1
ATOM 541 C CA . GLU A 1 68 ? 20.435 18.154 -4.851 1.00 57.06 68 GLU A CA 1
ATOM 542 C C . GLU A 1 68 ? 19.789 19.037 -3.789 1.00 57.06 68 GLU A C 1
ATOM 544 O O . GLU A 1 68 ? 19.329 20.139 -4.083 1.00 57.06 68 GLU A O 1
ATOM 549 N N . ALA A 1 69 ? 19.703 18.509 -2.570 1.00 50.28 69 ALA A N 1
ATOM 550 C CA . ALA A 1 69 ? 19.327 19.286 -1.407 1.00 50.28 69 ALA A CA 1
ATOM 551 C C . ALA A 1 69 ? 20.330 20.442 -1.272 1.00 50.28 69 ALA A C 1
ATOM 553 O O . ALA A 1 69 ? 21.465 20.229 -0.839 1.00 50.28 69 ALA A O 1
ATOM 554 N N . ALA A 1 70 ? 19.914 21.625 -1.725 1.00 44.97 70 ALA A N 1
ATOM 555 C CA . ALA A 1 70 ? 20.567 22.900 -1.462 1.00 44.97 70 ALA A CA 1
ATOM 556 C C . ALA A 1 70 ? 20.273 23.365 -0.031 1.00 44.97 70 ALA A C 1
ATOM 558 O O . ALA A 1 70 ? 19.144 23.114 0.456 1.00 44.97 70 ALA A O 1
#

Secondary structure (DSSP, 8-state):
-PPP----TTSTTTTT-SS-PPP---SHHHHHHHHHS-HHHHGGG--PPPTTS------SS--S------

Organism: NCBI:txid586230

InterPro domains:
  IPR036590 SOS response associated peptidase-like [SSF143081] (13-64)